Protein AF-A0A451BGE0-F1 (afdb_monomer_lite)

Foldseek 3Di:
DDDPVVVVVCVVVVHDDDDDDPPDCVVCVVVVVCCVVQVCVQPNDDDFDPVLVVLVVCLCVVARVLLQAQQDWDWDWDWDQDPVRDTDTDTDPVRIDGNNVVLVPDPPSQVPDDPPDDVVVVCCSNVVDHSVVSVVVSVVSSVVSVCVRVVVVVVVD

InterPro domains:
  IPR012337 Ribonuclease H-like superfamily [SSF53098] (1-61)

pLDDT: mean 91.49, std 8.18, range [49.34, 97.94]

Sequence (157 aa):
YINKRVAGLLNKLLIELTKSRARHSNDNALVESKNGSIVRKHLGYTHIPQKWAPLVNEFLSNHLNPYVNYHRPCFFPELKTDSKGKQKKTYSYKGMMTPYEKLKSLPNSESFLKPGLSFQEIDAIAYGITDSQAARQMNKAKSKLFQTIYEQVNRAA

Structure (mmCIF, N/CA/C/O backbone):
data_AF-A0A451BGE0-F1
#
_entry.id   AF-A0A451BGE0-F1
#
loop_
_atom_site.group_PDB
_atom_site.id
_atom_site.type_symbol
_atom_site.label_atom_id
_atom_site.label_alt_id
_atom_site.label_comp_id
_atom_site.label_asym_id
_atom_site.label_entity_id
_atom_site.label_seq_id
_atom_site.pdbx_PDB_ins_code
_atom_site.Cartn_x
_atom_site.Cartn_y
_atom_site.Cartn_z
_atom_site.occupancy
_atom_site.B_iso_or_equiv
_atom_site.auth_seq_id
_atom_site.auth_comp_id
_atom_site.auth_asym_id
_atom_site.auth_atom_id
_atom_site.pdbx_PDB_model_num
ATOM 1 N N . TYR A 1 1 ? -10.077 13.387 -21.310 1.00 61.44 1 TYR A N 1
ATOM 2 C CA . TYR A 1 1 ? -10.314 12.525 -22.483 1.00 61.44 1 TYR A CA 1
ATOM 3 C C . TYR A 1 1 ? -10.654 11.130 -21.971 1.00 61.44 1 TYR A C 1
ATOM 5 O O . TYR A 1 1 ? -9.986 10.701 -21.041 1.00 61.44 1 TYR A O 1
ATOM 13 N N . ILE A 1 2 ? -11.703 10.471 -22.478 1.00 77.88 2 ILE A N 1
ATOM 14 C CA . ILE A 1 2 ? -12.014 9.072 -22.121 1.00 77.88 2 ILE A CA 1
ATOM 15 C C . ILE A 1 2 ? -11.461 8.187 -23.238 1.00 77.88 2 ILE A C 1
ATOM 17 O O . ILE A 1 2 ? -11.757 8.409 -24.410 1.00 77.88 2 ILE A O 1
ATOM 21 N N . ASN A 1 3 ? -10.634 7.206 -22.885 1.00 89.62 3 ASN A N 1
ATOM 22 C CA . ASN A 1 3 ? -10.056 6.281 -23.852 1.00 89.62 3 ASN A CA 1
ATOM 23 C C . ASN A 1 3 ? -11.153 5.359 -24.417 1.00 89.62 3 ASN A C 1
ATOM 25 O O . ASN A 1 3 ? -11.761 4.594 -23.669 1.00 89.62 3 ASN A O 1
ATOM 29 N N . LYS A 1 4 ? -11.382 5.405 -25.739 1.00 92.44 4 LYS A N 1
ATOM 30 C CA . LYS A 1 4 ? -12.429 4.615 -26.415 1.00 92.44 4 LYS A CA 1
ATOM 31 C C . LYS A 1 4 ? -12.277 3.103 -26.203 1.00 92.44 4 LYS A C 1
ATOM 33 O O . LYS A 1 4 ? -13.280 2.413 -26.058 1.00 92.44 4 LYS A O 1
ATOM 38 N N . ARG A 1 5 ? -11.041 2.590 -26.143 1.00 93.25 5 ARG A N 1
ATOM 39 C CA . ARG A 1 5 ? -10.777 1.162 -25.889 1.00 93.25 5 ARG A CA 1
ATOM 40 C C . ARG A 1 5 ? -11.178 0.768 -24.469 1.00 93.25 5 ARG A C 1
ATOM 42 O O . ARG A 1 5 ? -11.801 -0.269 -24.281 1.00 93.25 5 ARG A O 1
ATOM 49 N N . VAL A 1 6 ? -10.864 1.619 -23.490 1.00 91.50 6 VAL A N 1
ATOM 50 C CA . VAL A 1 6 ? -11.250 1.398 -22.087 1.00 91.50 6 VAL A CA 1
ATOM 51 C C . VAL A 1 6 ? -12.769 1.445 -21.939 1.00 91.50 6 VAL A C 1
ATOM 53 O O . VAL A 1 6 ? -13.336 0.553 -21.325 1.00 91.50 6 VAL A O 1
ATOM 56 N N . ALA A 1 7 ? -13.440 2.420 -22.559 1.00 92.69 7 ALA A N 1
ATOM 57 C CA . ALA A 1 7 ? -14.900 2.502 -22.533 1.00 92.69 7 ALA A CA 1
ATOM 58 C C . ALA A 1 7 ? -15.565 1.240 -23.116 1.00 92.69 7 ALA A C 1
ATOM 60 O O . ALA A 1 7 ? -16.482 0.697 -22.508 1.00 92.69 7 ALA A O 1
ATOM 61 N N . GLY A 1 8 ? -15.065 0.726 -24.248 1.00 94.88 8 GLY A N 1
ATOM 62 C CA . GLY A 1 8 ? -15.563 -0.523 -24.834 1.00 94.88 8 GLY A CA 1
ATOM 63 C C . GLY A 1 8 ? -15.389 -1.737 -23.913 1.00 94.88 8 GLY A C 1
ATOM 64 O O . GLY A 1 8 ? -16.305 -2.548 -23.790 1.00 94.88 8 GLY A O 1
ATOM 65 N N . LEU A 1 9 ? -14.246 -1.841 -23.225 1.00 95.50 9 LEU A N 1
ATOM 66 C CA . LEU A 1 9 ? -14.001 -2.900 -22.242 1.00 95.50 9 LEU A CA 1
ATOM 67 C C . LEU A 1 9 ? -14.968 -2.810 -21.055 1.00 95.50 9 LEU A C 1
ATOM 69 O O . LEU A 1 9 ? -15.562 -3.818 -20.685 1.00 95.50 9 LEU A O 1
ATOM 73 N N . LEU A 1 10 ? -15.136 -1.620 -20.473 1.00 95.06 10 LEU A N 1
ATOM 74 C CA . LEU A 1 10 ? -16.013 -1.424 -19.316 1.00 95.06 10 LEU A CA 1
ATOM 75 C C . LEU A 1 10 ? -17.475 -1.719 -19.667 1.00 95.06 10 LEU A C 1
ATOM 77 O O . LEU A 1 10 ? -18.132 -2.440 -18.923 1.00 95.06 10 LEU A O 1
ATOM 81 N N . ASN A 1 11 ? -17.940 -1.295 -20.846 1.00 94.88 11 ASN A N 1
ATOM 82 C CA . ASN A 1 11 ? -19.279 -1.627 -21.339 1.00 94.88 11 ASN A CA 1
ATOM 83 C C . ASN A 1 11 ? -19.476 -3.140 -21.507 1.00 94.88 11 ASN A C 1
ATOM 85 O O . ASN A 1 11 ? -20.508 -3.670 -21.108 1.00 94.88 11 ASN A O 1
ATOM 89 N N . LYS A 1 12 ? -18.480 -3.855 -22.054 1.00 96.62 12 LYS A N 1
ATOM 90 C CA . LYS A 1 12 ? -18.530 -5.321 -22.179 1.00 96.62 12 LYS A CA 1
ATOM 91 C C . LYS A 1 12 ? -18.634 -6.011 -20.815 1.00 96.62 12 LYS A C 1
ATOM 93 O O . LYS A 1 12 ? -19.289 -7.040 -20.706 1.00 96.62 12 LYS A O 1
ATOM 98 N N . LEU A 1 13 ? -17.978 -5.458 -19.797 1.00 96.75 13 LEU A N 1
ATOM 99 C CA . LEU A 1 13 ? -18.001 -5.970 -18.426 1.00 96.75 13 LEU A CA 1
ATOM 100 C C . LEU A 1 1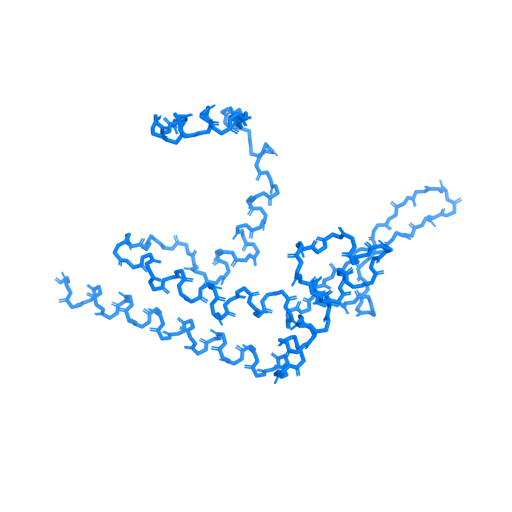3 ? -19.209 -5.473 -17.612 1.00 96.75 13 LEU A C 1
ATOM 102 O O . LEU A 1 13 ? -19.291 -5.791 -16.430 1.00 96.75 13 LEU A O 1
ATOM 106 N N . LEU A 1 14 ? -20.127 -4.708 -18.223 1.00 95.31 14 LEU A N 1
ATOM 107 C CA . LEU A 1 14 ? -21.269 -4.068 -17.558 1.00 95.31 14 LEU A CA 1
ATOM 108 C C . LEU A 1 14 ? -20.850 -3.167 -16.379 1.00 95.31 14 LEU A C 1
ATOM 110 O O . LEU A 1 14 ? -21.543 -3.074 -15.369 1.00 95.31 14 LEU A O 1
ATOM 114 N N . ILE A 1 15 ? -19.699 -2.501 -16.508 1.00 94.50 15 ILE A N 1
ATOM 115 C CA . ILE A 1 15 ? -19.166 -1.569 -15.513 1.00 94.50 15 ILE A CA 1
ATOM 116 C C . ILE A 1 15 ? -19.521 -0.141 -15.926 1.00 94.50 15 ILE A C 1
ATOM 118 O O . ILE A 1 15 ? -19.110 0.330 -16.988 1.00 94.50 15 ILE A O 1
ATOM 122 N N . GLU A 1 16 ? -20.231 0.572 -15.054 1.00 92.50 16 GLU A N 1
ATOM 123 C CA . GLU A 1 16 ? -20.550 1.983 -15.254 1.00 92.50 16 GLU A CA 1
ATOM 124 C C . GLU A 1 16 ? -19.297 2.862 -15.096 1.00 92.50 16 GLU A C 1
ATOM 126 O O . GLU A 1 16 ? -18.644 2.877 -14.049 1.00 92.50 16 GLU A O 1
ATOM 131 N N . LEU A 1 17 ? -18.959 3.624 -16.142 1.00 89.00 17 LEU A N 1
ATOM 132 C CA . LEU A 1 17 ? -17.883 4.613 -16.111 1.00 89.00 17 LEU A CA 1
ATOM 133 C C . LEU A 1 17 ? -18.457 6.016 -15.897 1.00 89.00 17 LEU A C 1
ATOM 135 O O . LEU A 1 17 ? -19.043 6.599 -16.809 1.00 89.00 17 LEU A O 1
ATOM 139 N N . THR A 1 18 ? -18.191 6.606 -14.735 1.00 88.50 18 THR A N 1
ATOM 140 C CA . THR A 1 18 ? -18.515 8.008 -14.445 1.00 88.50 18 THR A CA 1
ATOM 141 C C . THR A 1 18 ? -17.284 8.906 -14.597 1.00 88.50 18 THR A C 1
ATOM 143 O O . THR A 1 18 ? -16.136 8.465 -14.503 1.00 88.50 18 THR A O 1
ATOM 146 N N . LYS A 1 19 ? -17.506 10.194 -14.884 1.00 86.38 19 LYS A N 1
ATOM 147 C CA . LYS A 1 19 ? -16.441 11.193 -15.052 1.00 86.38 19 LYS A CA 1
ATOM 148 C C . LYS A 1 19 ? -16.637 12.330 -14.054 1.00 86.38 19 LYS A C 1
ATOM 150 O O . LYS A 1 19 ? -17.716 12.911 -13.991 1.00 86.38 19 LYS A O 1
ATOM 155 N N . SER A 1 20 ? -15.569 12.699 -13.347 1.00 89.94 20 SER A N 1
ATOM 156 C CA . SER A 1 20 ? -15.555 13.875 -12.473 1.00 89.94 20 SER A CA 1
ATOM 157 C C . SER A 1 20 ? -15.856 15.165 -13.244 1.00 89.94 20 SER A C 1
ATOM 159 O O . SER A 1 20 ? -15.481 15.320 -14.417 1.00 89.94 20 SER A O 1
ATOM 161 N N . ARG A 1 21 ? -16.475 16.135 -12.574 1.00 91.38 21 ARG A N 1
ATOM 162 C CA . ARG A 1 21 ? -16.801 17.434 -13.165 1.00 91.38 21 ARG A CA 1
ATOM 163 C C . ARG A 1 21 ? -15.526 18.224 -13.455 1.00 91.38 21 ARG A C 1
ATOM 165 O O . ARG A 1 21 ? -14.513 18.120 -12.760 1.00 91.38 21 ARG A O 1
ATOM 172 N N . ALA A 1 22 ? -15.563 19.033 -14.511 1.00 90.25 22 ALA A N 1
ATOM 173 C CA . ALA A 1 22 ? -14.418 19.855 -14.883 1.00 90.25 22 ALA A CA 1
ATOM 174 C C . ALA A 1 22 ? -14.119 20.886 -13.783 1.00 90.25 22 ALA A C 1
ATOM 176 O O . ALA A 1 22 ? -15.020 21.600 -13.359 1.00 90.25 22 ALA A O 1
ATOM 177 N N . ARG A 1 23 ? -12.849 20.994 -13.366 1.00 87.75 23 ARG A N 1
ATOM 178 C CA . ARG A 1 23 ? -12.371 21.946 -12.339 1.00 87.75 23 ARG A CA 1
ATOM 179 C C . ARG A 1 23 ? -12.950 21.733 -10.926 1.00 87.75 23 ARG A C 1
ATOM 181 O O . ARG A 1 23 ? -12.910 22.650 -10.115 1.00 87.75 23 ARG A O 1
ATOM 188 N N . HIS A 1 24 ? -13.411 20.523 -10.601 1.00 90.44 24 HIS A N 1
ATOM 189 C CA . HIS A 1 24 ? -13.846 20.157 -9.248 1.00 90.44 24 HIS A CA 1
ATOM 190 C C . HIS A 1 24 ? -12.927 19.091 -8.642 1.00 90.44 24 HIS A C 1
ATOM 192 O O . HIS A 1 24 ? -13.082 17.898 -8.887 1.00 90.44 24 HIS A O 1
ATOM 198 N N . SER A 1 25 ? -11.958 19.520 -7.829 1.00 84.94 25 SER A N 1
ATOM 199 C CA . SER A 1 25 ? -10.981 18.631 -7.176 1.00 84.94 25 SER A CA 1
ATOM 200 C C . SER A 1 25 ? -11.613 17.658 -6.176 1.00 84.94 25 SER A C 1
ATOM 202 O O . SER A 1 25 ? -11.112 16.548 -6.001 1.00 84.94 25 SER A O 1
ATOM 204 N N . ASN A 1 26 ? -12.730 18.049 -5.556 1.00 91.12 26 ASN A N 1
ATOM 205 C CA . ASN A 1 26 ? -13.410 17.250 -4.535 1.00 91.12 26 ASN A CA 1
ATOM 206 C C . ASN A 1 26 ? -13.908 15.896 -5.057 1.00 91.12 26 ASN A C 1
ATOM 208 O O . ASN A 1 26 ? -13.929 14.933 -4.295 1.00 91.12 26 ASN A O 1
ATOM 212 N N . ASP A 1 27 ? -14.227 15.797 -6.350 1.00 91.31 27 ASP A N 1
ATOM 213 C CA . ASP A 1 27 ? -14.708 14.560 -6.975 1.00 91.31 27 ASP A CA 1
ATOM 214 C C . ASP A 1 27 ? -13.645 13.439 -6.929 1.00 91.31 27 ASP A C 1
ATOM 216 O O . ASP A 1 27 ? -13.991 12.263 -6.922 1.00 91.31 27 ASP A O 1
ATOM 220 N N . ASN A 1 28 ? -12.354 13.794 -6.837 1.00 90.06 28 ASN A N 1
ATOM 221 C CA . ASN A 1 28 ? -11.226 12.854 -6.788 1.00 90.06 28 ASN A CA 1
ATOM 222 C C . ASN A 1 28 ? -10.397 12.971 -5.492 1.00 90.06 28 ASN A C 1
ATOM 224 O O . ASN A 1 28 ? -9.280 12.453 -5.425 1.00 90.06 28 ASN A O 1
ATOM 228 N N . ALA A 1 29 ? -10.912 13.640 -4.452 1.00 90.88 29 ALA A N 1
ATOM 229 C CA . ALA A 1 29 ? -10.130 14.006 -3.265 1.00 90.88 29 ALA A CA 1
ATOM 230 C C . ALA A 1 29 ? -9.466 12.805 -2.567 1.00 90.88 29 ALA A C 1
ATOM 232 O O . ALA A 1 29 ? -8.309 12.889 -2.145 1.00 90.88 29 ALA A O 1
ATOM 233 N N . LEU A 1 30 ? -10.168 11.671 -2.469 1.00 89.50 30 LEU A N 1
ATOM 234 C CA . LEU A 1 30 ? -9.635 10.458 -1.838 1.00 89.50 30 LEU A CA 1
ATOM 235 C C . LEU A 1 30 ? -8.496 9.840 -2.654 1.00 89.50 30 LEU A C 1
ATOM 237 O O . LEU A 1 30 ? -7.465 9.466 -2.090 1.00 89.50 30 LEU A O 1
ATOM 241 N N . VAL A 1 31 ? -8.661 9.779 -3.977 1.00 89.88 31 VAL A N 1
ATOM 242 C CA . VAL A 1 31 ? -7.645 9.253 -4.897 1.00 89.88 31 VAL A CA 1
ATOM 243 C C . VAL A 1 31 ? -6.397 10.128 -4.854 1.00 89.88 31 VAL A C 1
ATOM 245 O O . VAL A 1 31 ? -5.299 9.608 -4.676 1.00 89.88 31 VAL A O 1
ATOM 248 N N . GLU A 1 32 ? -6.544 11.452 -4.910 1.00 90.88 32 GLU A N 1
ATOM 249 C CA . GLU A 1 32 ? -5.399 12.365 -4.831 1.00 90.88 32 GLU A CA 1
ATOM 250 C C . GLU A 1 32 ? -4.690 12.306 -3.475 1.00 90.88 32 GLU A C 1
ATOM 252 O O . GLU A 1 32 ? -3.459 12.288 -3.419 1.00 90.88 32 GLU A O 1
ATOM 257 N N . SER A 1 33 ? -5.442 12.170 -2.381 1.00 91.06 33 SER A N 1
ATOM 258 C CA . SER A 1 33 ? -4.862 11.973 -1.047 1.00 91.06 33 SER A CA 1
ATOM 259 C C . SER A 1 33 ? -4.050 10.672 -0.967 1.00 91.06 33 SER A C 1
ATOM 261 O O . SER A 1 33 ? -2.951 10.641 -0.400 1.00 91.06 33 SER A O 1
ATOM 263 N N . LYS A 1 34 ? -4.541 9.584 -1.576 1.00 87.94 34 LYS A N 1
ATOM 264 C CA . LYS A 1 34 ? -3.812 8.309 -1.655 1.00 87.94 34 LYS A CA 1
ATOM 265 C C . LYS A 1 34 ? -2.579 8.416 -2.558 1.00 87.94 34 LYS A C 1
ATOM 267 O O . LYS A 1 34 ? -1.503 7.946 -2.179 1.00 87.94 34 LYS A O 1
ATOM 272 N N . ASN A 1 35 ? -2.708 9.083 -3.704 1.00 90.94 35 ASN A N 1
ATOM 273 C CA . ASN A 1 35 ? -1.606 9.342 -4.628 1.00 90.94 35 ASN A CA 1
ATOM 274 C C . ASN A 1 35 ? -0.495 10.138 -3.942 1.00 90.94 35 ASN A C 1
ATOM 276 O O . ASN A 1 35 ? 0.672 9.778 -4.057 1.00 90.94 35 ASN A O 1
ATOM 280 N N . GLY A 1 36 ? -0.835 11.181 -3.184 1.00 92.00 36 GLY A N 1
ATOM 281 C CA . GLY A 1 36 ? 0.139 11.957 -2.418 1.00 92.00 36 GLY A CA 1
ATOM 282 C C . GLY A 1 36 ? 0.819 11.133 -1.323 1.00 92.00 36 GLY A C 1
ATOM 283 O O . GLY A 1 36 ? 2.046 11.104 -1.236 1.00 92.00 36 GLY A O 1
ATOM 284 N N . SER A 1 37 ? 0.031 10.427 -0.510 1.00 90.56 37 SER A N 1
ATOM 285 C CA . SER A 1 37 ? 0.541 9.709 0.668 1.00 90.56 37 SER A CA 1
ATOM 286 C C . SER A 1 37 ? 1.400 8.484 0.343 1.00 90.56 37 SER A C 1
ATOM 288 O O . SER A 1 37 ? 2.308 8.178 1.119 1.00 90.56 37 SER A O 1
ATOM 290 N N . ILE A 1 38 ? 1.140 7.801 -0.778 1.00 92.69 38 ILE A N 1
ATOM 291 C CA . ILE A 1 38 ? 1.852 6.578 -1.177 1.00 92.69 38 ILE A CA 1
ATOM 292 C C . ILE A 1 38 ? 2.608 6.774 -2.493 1.00 92.69 38 ILE A C 1
ATOM 294 O O . ILE A 1 38 ? 3.833 6.702 -2.514 1.00 92.69 38 ILE A O 1
ATOM 298 N N . VAL A 1 39 ? 1.908 7.045 -3.596 1.00 92.19 39 VAL A N 1
ATOM 299 C CA . VAL A 1 39 ? 2.511 6.999 -4.940 1.00 92.19 39 VAL A CA 1
ATOM 300 C C . VAL A 1 39 ? 3.621 8.038 -5.089 1.00 92.19 39 VAL A C 1
ATOM 302 O O . VAL A 1 39 ? 4.773 7.676 -5.306 1.00 92.19 39 VAL A O 1
ATOM 305 N N . ARG A 1 40 ? 3.314 9.323 -4.890 1.00 93.19 40 ARG A N 1
ATOM 306 C CA . ARG A 1 40 ? 4.281 10.424 -5.041 1.00 93.19 40 ARG A CA 1
ATOM 307 C C . ARG A 1 40 ? 5.369 10.375 -3.970 1.00 93.19 40 ARG A C 1
ATOM 309 O O . ARG A 1 4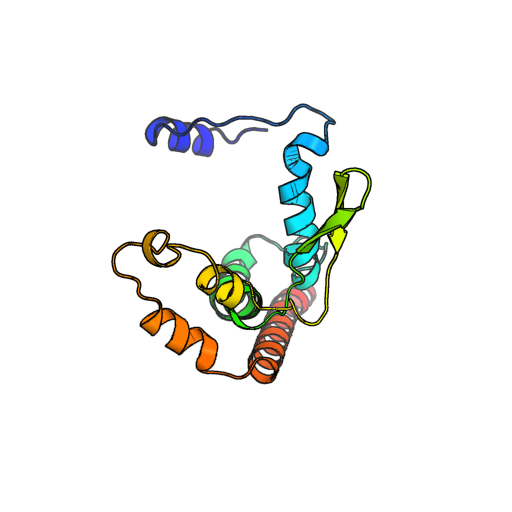0 ? 6.521 10.689 -4.249 1.00 93.19 40 ARG A O 1
ATOM 316 N N . LYS A 1 41 ? 5.037 9.905 -2.762 1.00 93.81 41 LYS A N 1
ATOM 317 C CA . LYS A 1 41 ? 6.010 9.692 -1.680 1.00 93.81 41 LYS A CA 1
ATOM 318 C C . LYS A 1 41 ? 7.116 8.705 -2.069 1.00 93.81 41 LYS A C 1
ATOM 320 O O . LYS A 1 41 ? 8.273 8.889 -1.688 1.00 93.81 41 LYS A O 1
ATOM 325 N N . HIS A 1 42 ? 6.774 7.653 -2.810 1.00 94.56 42 HIS A N 1
ATOM 326 C CA . HIS A 1 42 ? 7.731 6.612 -3.173 1.00 94.56 42 HIS A CA 1
ATOM 327 C C . HIS A 1 42 ? 8.322 6.792 -4.572 1.00 94.56 42 HIS A C 1
ATOM 329 O O . HIS A 1 42 ? 9.521 6.561 -4.723 1.00 94.56 42 HIS A O 1
ATOM 335 N N . LEU A 1 43 ? 7.529 7.238 -5.548 1.00 93.75 43 LEU A N 1
ATOM 336 C CA . LEU A 1 43 ? 7.934 7.349 -6.951 1.00 93.75 43 LEU A CA 1
ATOM 337 C C . LEU A 1 43 ? 8.346 8.766 -7.384 1.00 93.75 43 LEU A C 1
ATOM 339 O O . LEU A 1 43 ? 8.921 8.932 -8.454 1.00 93.75 43 LEU A O 1
ATOM 343 N N . GLY A 1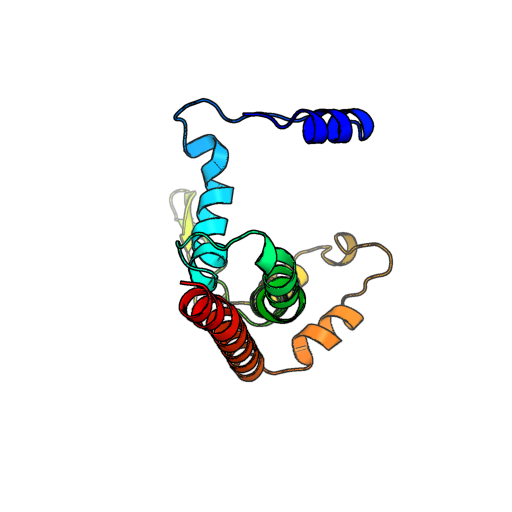 44 ? 8.096 9.780 -6.553 1.00 92.06 44 GLY A N 1
ATOM 344 C CA . GLY A 1 44 ? 8.392 11.174 -6.869 1.00 92.06 44 GLY A CA 1
ATOM 345 C C . GLY A 1 44 ? 7.346 11.829 -7.777 1.00 92.06 44 GLY A C 1
ATOM 346 O O . GLY A 1 44 ? 6.212 11.362 -7.897 1.00 92.06 44 GLY A O 1
ATOM 347 N N . TYR A 1 45 ? 7.738 12.954 -8.376 1.00 90.88 45 TYR A N 1
ATOM 348 C CA . TYR A 1 45 ? 6.882 13.794 -9.227 1.00 90.88 45 TYR A CA 1
ATOM 349 C C . TYR A 1 45 ? 7.307 13.788 -10.701 1.00 90.88 45 TYR A C 1
ATOM 351 O O . TYR A 1 45 ? 6.585 14.303 -11.552 1.00 90.88 45 TYR A O 1
ATOM 359 N N . THR A 1 46 ? 8.477 13.224 -11.002 1.00 90.25 46 THR A N 1
ATOM 360 C CA . THR A 1 46 ? 9.059 13.222 -12.343 1.00 90.25 46 THR A CA 1
ATOM 361 C C . THR A 1 46 ? 8.343 12.224 -13.245 1.00 90.25 46 THR A C 1
ATOM 363 O O . THR A 1 46 ? 7.927 11.150 -12.810 1.00 90.25 46 THR A O 1
ATOM 366 N N . HIS A 1 47 ? 8.226 12.565 -14.527 1.00 90.62 47 HIS A N 1
ATOM 367 C CA . HIS A 1 47 ? 7.719 11.643 -15.532 1.00 90.62 47 HIS A CA 1
ATOM 368 C C . HIS A 1 47 ? 8.645 10.423 -15.675 1.00 90.62 47 HIS A C 1
ATOM 370 O O . HIS A 1 47 ? 9.839 10.569 -15.934 1.00 90.62 47 HIS A O 1
ATOM 376 N N . ILE A 1 48 ? 8.075 9.220 -15.551 1.00 91.19 48 ILE A N 1
ATOM 377 C CA . ILE A 1 48 ? 8.770 7.950 -15.784 1.00 91.19 48 ILE A CA 1
ATOM 378 C C . ILE A 1 48 ? 8.322 7.409 -17.151 1.00 91.19 48 ILE A C 1
ATOM 380 O O . ILE A 1 48 ? 7.145 7.080 -17.306 1.00 91.19 48 ILE A O 1
ATOM 384 N N . PRO A 1 49 ? 9.226 7.292 -18.144 1.00 93.31 49 PRO A N 1
ATOM 385 C CA . PRO A 1 49 ? 8.883 6.752 -19.458 1.00 93.31 49 PRO A CA 1
ATOM 386 C C . PRO A 1 49 ? 8.248 5.357 -19.393 1.00 93.31 49 PRO A C 1
ATOM 388 O O . PRO A 1 49 ? 8.708 4.491 -18.650 1.00 93.31 49 PRO A O 1
ATOM 391 N N . GLN A 1 50 ? 7.248 5.106 -20.245 1.00 93.81 50 GLN A N 1
ATOM 392 C CA . GLN A 1 50 ? 6.463 3.862 -20.253 1.00 93.81 50 GLN A CA 1
ATOM 393 C C . GLN A 1 50 ? 7.309 2.583 -20.368 1.00 93.81 50 GLN A C 1
ATOM 395 O O . GLN A 1 50 ? 6.927 1.561 -19.803 1.00 93.81 50 GLN A O 1
ATOM 400 N N . LYS A 1 51 ? 8.471 2.628 -21.039 1.00 95.19 51 LYS A N 1
ATOM 401 C CA . LYS A 1 51 ? 9.393 1.479 -21.143 1.00 95.19 51 LYS A CA 1
ATOM 402 C C . LYS A 1 51 ? 9.799 0.897 -19.782 1.00 95.19 51 LYS A C 1
ATOM 404 O O . LYS A 1 51 ? 10.144 -0.274 -19.694 1.00 95.19 51 LYS A O 1
ATOM 409 N N . TRP A 1 52 ? 9.718 1.701 -18.723 1.00 95.75 52 TRP A N 1
ATOM 410 C CA . TRP A 1 52 ? 10.048 1.314 -17.355 1.00 95.75 52 TRP A CA 1
ATOM 411 C C . TRP A 1 52 ? 8.867 0.784 -16.544 1.00 95.75 52 TRP A C 1
ATOM 413 O O . TRP A 1 52 ? 9.072 0.301 -15.432 1.00 95.75 52 TRP A O 1
ATOM 423 N N . ALA A 1 53 ? 7.641 0.847 -17.074 1.00 95.06 53 ALA A N 1
ATOM 424 C CA . ALA A 1 53 ? 6.445 0.385 -16.375 1.00 95.06 53 ALA A CA 1
ATOM 425 C C . ALA A 1 53 ? 6.559 -1.062 -15.850 1.00 95.06 53 ALA A C 1
ATOM 427 O O . ALA A 1 53 ? 6.147 -1.281 -14.712 1.00 95.06 53 ALA A O 1
ATOM 428 N N . PRO A 1 54 ? 7.160 -2.033 -16.576 1.00 97.06 54 PRO A N 1
ATOM 429 C CA . PRO A 1 54 ? 7.360 -3.380 -16.039 1.00 97.06 54 PRO A CA 1
ATOM 430 C C . PRO A 1 54 ? 8.200 -3.404 -14.753 1.00 97.06 54 PRO A C 1
ATOM 432 O O . PRO A 1 54 ? 7.779 -4.008 -13.770 1.00 97.06 54 PRO A O 1
ATOM 435 N N . LEU A 1 55 ? 9.327 -2.681 -14.715 1.00 96.94 55 LEU A N 1
ATOM 436 C CA . LEU A 1 55 ? 10.196 -2.618 -13.530 1.00 96.94 55 LEU A CA 1
ATOM 437 C C . LEU A 1 55 ? 9.521 -1.902 -12.357 1.00 96.94 55 LEU A C 1
ATOM 439 O O . LEU A 1 55 ? 9.668 -2.305 -11.204 1.00 96.94 55 LEU A O 1
ATOM 443 N N . VAL A 1 56 ? 8.760 -0.841 -12.640 1.00 96.75 56 VAL A N 1
ATOM 444 C CA . VAL A 1 56 ? 7.971 -0.154 -11.610 1.00 96.75 56 VAL A CA 1
ATOM 445 C C . VAL A 1 56 ? 6.918 -1.104 -11.039 1.00 96.75 56 VAL A C 1
ATOM 447 O O . VAL A 1 56 ? 6.793 -1.197 -9.822 1.00 96.75 56 VAL A O 1
ATOM 450 N N . ASN A 1 57 ? 6.197 -1.850 -11.879 1.00 96.81 57 ASN A N 1
ATOM 451 C CA . ASN A 1 57 ? 5.179 -2.805 -11.434 1.00 96.81 57 ASN A CA 1
ATOM 452 C C . ASN A 1 57 ? 5.766 -3.933 -10.577 1.00 96.81 57 ASN A C 1
ATOM 454 O O . ASN A 1 57 ? 5.156 -4.317 -9.577 1.00 96.81 57 ASN A O 1
ATOM 458 N N . GLU A 1 58 ? 6.948 -4.433 -10.936 1.00 97.81 58 GLU A N 1
ATOM 459 C CA . GLU A 1 58 ? 7.681 -5.419 -10.142 1.00 97.81 58 GLU A CA 1
ATOM 460 C C . GLU A 1 58 ? 8.046 -4.852 -8.763 1.00 97.81 58 GLU A C 1
ATOM 462 O O . GLU A 1 58 ? 7.731 -5.457 -7.738 1.00 97.81 58 GLU A O 1
ATOM 467 N N . PHE A 1 59 ? 8.612 -3.641 -8.716 1.00 97.75 59 PHE A N 1
ATOM 468 C CA . PHE A 1 59 ? 8.912 -2.955 -7.458 1.00 97.75 59 PHE A CA 1
ATOM 469 C C . PHE A 1 59 ? 7.661 -2.750 -6.592 1.00 97.75 59 PHE A C 1
ATOM 471 O O . PHE A 1 59 ? 7.691 -2.991 -5.381 1.00 97.75 59 PHE A O 1
ATOM 478 N N . LEU A 1 60 ? 6.552 -2.320 -7.199 1.00 96.81 60 LEU A N 1
ATOM 479 C CA . LEU A 1 60 ? 5.295 -2.109 -6.489 1.00 96.81 60 LEU A CA 1
ATOM 480 C C . LEU A 1 60 ? 4.770 -3.416 -5.890 1.00 96.81 60 LEU A C 1
ATOM 482 O O . LEU A 1 60 ? 4.423 -3.445 -4.711 1.00 96.81 60 LEU A O 1
ATOM 486 N N . SER A 1 61 ? 4.743 -4.490 -6.676 1.00 96.62 61 SER A N 1
ATOM 487 C CA . SER A 1 61 ? 4.151 -5.771 -6.276 1.00 96.62 61 SER A CA 1
ATOM 488 C C . SER A 1 61 ? 5.003 -6.509 -5.247 1.00 96.62 61 SER A C 1
ATOM 490 O O . SER A 1 61 ? 4.467 -6.995 -4.255 1.00 96.62 61 SER A O 1
ATOM 492 N N . ASN A 1 62 ? 6.322 -6.536 -5.444 1.00 96.50 62 ASN A N 1
ATOM 493 C CA . ASN A 1 62 ? 7.229 -7.364 -4.648 1.00 96.50 62 ASN A CA 1
ATOM 494 C C . ASN A 1 62 ? 7.782 -6.642 -3.415 1.00 96.50 62 ASN A C 1
ATOM 496 O O . ASN A 1 62 ? 8.234 -7.294 -2.477 1.00 96.50 62 ASN A O 1
ATOM 500 N N . HIS A 1 63 ? 7.774 -5.304 -3.401 1.00 96.81 63 HIS A N 1
ATOM 501 C CA . HIS A 1 63 ? 8.416 -4.537 -2.333 1.00 96.81 63 HIS A CA 1
ATOM 502 C C . HIS A 1 63 ? 7.505 -3.482 -1.715 1.00 96.81 63 HIS A C 1
ATOM 504 O O . HIS A 1 63 ? 7.315 -3.485 -0.498 1.00 96.81 63 HIS A O 1
ATOM 510 N N . LEU A 1 64 ? 6.931 -2.571 -2.510 1.00 97.12 64 LEU A N 1
ATOM 511 C CA . LEU A 1 64 ? 6.188 -1.449 -1.932 1.00 97.12 64 LEU A CA 1
ATOM 512 C C . LEU A 1 64 ? 4.865 -1.891 -1.301 1.00 97.12 64 LEU A C 1
ATOM 514 O O . LEU A 1 64 ? 4.590 -1.519 -0.163 1.00 97.12 64 LEU A O 1
ATOM 518 N N . ASN A 1 65 ? 4.051 -2.668 -2.014 1.00 96.12 65 ASN A N 1
ATOM 519 C CA . ASN A 1 65 ? 2.734 -3.081 -1.535 1.00 96.12 65 ASN A CA 1
ATOM 520 C C . ASN A 1 65 ? 2.827 -3.959 -0.274 1.00 96.12 65 ASN A C 1
ATOM 522 O O . ASN A 1 65 ? 2.123 -3.639 0.687 1.00 96.12 65 ASN A O 1
ATOM 526 N N . PRO A 1 66 ? 3.707 -4.983 -0.202 1.00 96.06 66 PRO A N 1
ATOM 527 C CA . PRO A 1 66 ? 3.901 -5.742 1.031 1.00 96.06 66 PRO A CA 1
ATOM 528 C C . PRO A 1 66 ? 4.342 -4.851 2.194 1.00 96.06 66 PRO A C 1
ATOM 530 O O . PRO A 1 66 ? 3.750 -4.902 3.269 1.00 96.06 66 PRO A O 1
ATOM 533 N N . TYR A 1 67 ? 5.306 -3.951 1.965 1.00 97.00 67 TYR A N 1
ATOM 534 C CA . TYR A 1 67 ? 5.751 -3.012 2.993 1.00 97.00 67 TYR A CA 1
ATOM 535 C C . TYR A 1 67 ? 4.611 -2.117 3.503 1.00 97.00 67 TYR A C 1
ATOM 537 O O . TYR A 1 67 ? 4.411 -1.989 4.709 1.00 97.00 67 TYR A O 1
ATOM 545 N N . VAL A 1 68 ? 3.837 -1.506 2.601 1.00 96.12 68 VAL A N 1
ATOM 546 C CA . VAL A 1 68 ? 2.742 -0.600 2.979 1.00 96.12 68 VAL A CA 1
ATOM 547 C C . VAL A 1 68 ? 1.619 -1.330 3.714 1.00 96.12 68 VAL A C 1
ATOM 549 O O . VAL A 1 68 ? 1.049 -0.750 4.635 1.00 96.12 68 VAL A O 1
ATOM 552 N N . ASN A 1 69 ? 1.299 -2.564 3.326 1.00 95.69 69 ASN A N 1
ATOM 553 C CA . ASN A 1 69 ? 0.156 -3.292 3.877 1.00 95.69 69 ASN A CA 1
ATOM 554 C C . ASN A 1 69 ? 0.475 -4.032 5.180 1.00 95.69 69 ASN A C 1
ATOM 556 O O . ASN A 1 69 ? -0.384 -4.068 6.061 1.00 95.69 69 ASN A O 1
ATOM 560 N N . TYR A 1 70 ? 1.683 -4.588 5.309 1.00 96.50 70 TYR A N 1
ATOM 561 C CA . TYR A 1 70 ? 2.029 -5.495 6.409 1.00 96.50 70 TYR A CA 1
ATOM 562 C C . TYR A 1 70 ? 3.000 -4.908 7.431 1.00 96.50 70 TYR A C 1
ATOM 564 O O . TYR A 1 70 ? 3.037 -5.405 8.544 1.00 96.50 70 TYR A O 1
ATOM 572 N N . HIS A 1 71 ? 3.744 -3.849 7.087 1.00 96.69 71 HIS A N 1
ATOM 573 C CA . HIS A 1 71 ? 4.851 -3.357 7.926 1.00 96.69 71 HIS A CA 1
ATOM 574 C C . HIS A 1 71 ? 4.823 -1.855 8.201 1.00 96.69 71 HIS A C 1
ATOM 576 O O . HIS A 1 71 ? 5.611 -1.337 8.993 1.00 96.69 71 HIS A O 1
ATOM 582 N N . ARG A 1 72 ? 3.962 -1.100 7.508 1.00 94.31 72 ARG A N 1
ATOM 583 C CA . ARG A 1 72 ? 3.884 0.348 7.684 1.00 94.31 72 ARG A CA 1
ATOM 584 C C . ARG A 1 72 ? 2.850 0.693 8.757 1.00 94.31 72 ARG A C 1
ATOM 586 O O . ARG A 1 72 ? 1.651 0.600 8.478 1.00 94.31 72 ARG A O 1
ATOM 593 N N . PRO A 1 73 ? 3.270 1.206 9.925 1.00 93.31 73 PRO A N 1
ATOM 594 C CA . PRO A 1 73 ? 2.326 1.635 10.941 1.00 93.31 73 PRO A CA 1
ATOM 595 C C . PRO A 1 73 ? 1.490 2.818 10.442 1.00 93.31 73 PRO A C 1
ATOM 597 O O . PRO A 1 73 ? 1.991 3.760 9.811 1.00 93.31 73 PRO A O 1
ATOM 600 N N . CYS A 1 74 ? 0.190 2.752 10.708 1.00 92.62 74 CYS A N 1
ATOM 601 C CA . CYS A 1 74 ? -0.802 3.733 10.305 1.00 92.62 74 CYS A CA 1
ATOM 602 C C . CYS A 1 74 ? -1.628 4.180 11.513 1.00 92.62 74 CYS A C 1
ATOM 604 O O . CYS A 1 74 ? -1.931 3.400 12.414 1.00 92.62 74 CYS A O 1
ATOM 606 N N . PHE A 1 75 ? -2.013 5.455 11.509 1.00 92.44 75 PHE A N 1
ATOM 607 C CA . PHE A 1 75 ? -2.938 5.989 12.498 1.00 92.44 75 PHE A CA 1
ATOM 608 C C . PHE A 1 75 ? -4.372 5.683 12.085 1.00 92.44 75 PHE A C 1
ATOM 610 O O . PHE A 1 75 ? -4.795 6.046 10.984 1.00 92.44 75 PHE A O 1
ATOM 617 N N . PHE A 1 76 ? -5.132 5.089 13.000 1.00 91.75 76 PHE A N 1
ATOM 618 C CA . PHE A 1 76 ? -6.569 4.905 12.852 1.00 91.75 76 PHE A CA 1
ATOM 619 C C . PHE A 1 76 ? -7.310 5.805 13.847 1.00 91.75 76 PHE A C 1
ATOM 621 O O . PHE A 1 76 ? -6.863 5.953 14.985 1.00 91.75 76 PHE A O 1
ATOM 628 N N . PRO A 1 77 ? -8.404 6.462 13.425 1.00 92.12 77 PRO A N 1
ATOM 629 C CA . PRO A 1 77 ? -9.136 7.367 14.296 1.00 92.12 77 PRO A CA 1
ATOM 630 C C . PRO A 1 77 ? -9.953 6.594 15.334 1.00 92.12 77 PRO A C 1
ATOM 632 O O . PRO A 1 77 ? -10.712 5.690 14.991 1.00 92.12 77 PRO A O 1
ATOM 635 N N . GLU A 1 78 ? -9.875 7.034 16.581 1.00 90.31 78 GLU A N 1
ATOM 636 C CA . GLU A 1 78 ? -10.829 6.711 17.641 1.00 90.31 78 GLU A CA 1
ATOM 637 C C . GLU A 1 78 ? -11.850 7.848 17.756 1.00 90.31 78 GLU A C 1
ATOM 639 O O . GLU A 1 78 ? -11.489 9.027 17.684 1.00 90.31 78 GLU A O 1
ATOM 644 N N . LEU A 1 79 ? -13.127 7.512 17.933 1.00 92.12 79 LEU A N 1
ATOM 645 C CA . LEU A 1 79 ? -14.174 8.501 18.177 1.00 92.12 79 LEU A CA 1
ATOM 646 C C . LEU A 1 79 ? -14.305 8.750 19.678 1.00 92.12 79 LEU A C 1
ATOM 648 O O . LEU A 1 79 ? -14.553 7.827 20.448 1.00 92.12 79 LEU A O 1
ATOM 652 N N . LYS A 1 80 ? -14.177 10.013 20.082 1.00 91.19 80 LYS A N 1
ATOM 653 C CA . LYS A 1 80 ? -14.504 10.477 21.430 1.00 91.19 80 LYS A CA 1
ATOM 654 C C . LYS A 1 80 ? -15.694 11.415 21.354 1.00 91.19 80 LYS A C 1
ATOM 656 O O . LYS A 1 80 ? -15.631 12.434 20.664 1.00 91.19 80 LYS A O 1
ATOM 661 N N . THR A 1 81 ? -16.763 11.068 22.053 1.00 93.12 81 THR A N 1
ATOM 662 C CA . THR A 1 81 ? -17.947 11.918 22.195 1.00 93.12 81 THR A CA 1
ATOM 663 C C . THR A 1 81 ? -17.766 12.788 23.430 1.00 93.12 81 THR A C 1
ATOM 665 O O . THR A 1 81 ? -17.447 12.274 24.500 1.00 93.12 81 THR A O 1
ATOM 668 N N . ASP A 1 82 ? -17.904 14.104 23.284 1.00 89.38 82 ASP A N 1
ATOM 669 C CA . ASP A 1 82 ? -17.865 15.009 24.431 1.00 89.38 82 ASP A CA 1
ATOM 670 C C . ASP A 1 82 ? -19.189 15.012 25.214 1.00 89.38 82 ASP A C 1
ATOM 672 O O . ASP A 1 82 ? -20.194 14.446 24.781 1.00 89.38 82 ASP A O 1
ATOM 676 N N . SER A 1 83 ? -19.202 15.671 26.376 1.00 90.75 83 SER A N 1
ATOM 677 C CA . SER A 1 83 ? -20.395 15.792 27.227 1.00 90.75 83 SER A CA 1
ATOM 678 C C . SER A 1 83 ? -21.566 16.525 26.561 1.00 90.75 83 SER A C 1
ATOM 680 O O . SER A 1 83 ? -22.682 16.473 27.068 1.00 90.75 83 SER A O 1
ATOM 682 N N . LYS A 1 84 ? -21.330 17.196 25.426 1.00 92.06 84 LYS A N 1
ATOM 683 C CA . LYS A 1 84 ? -22.337 17.891 24.616 1.00 92.06 84 LYS A CA 1
ATOM 684 C C . LYS A 1 84 ? -22.759 17.075 23.385 1.00 92.06 84 LYS A C 1
ATOM 686 O O . LYS A 1 84 ? -23.478 17.593 22.535 1.00 92.06 84 LYS A O 1
ATOM 691 N N . GLY A 1 85 ? -22.307 15.824 23.258 1.00 89.62 85 GLY A N 1
ATOM 692 C CA . GLY A 1 85 ? -22.635 14.933 22.144 1.00 89.62 85 GLY A CA 1
ATOM 693 C C . GLY A 1 85 ? -21.805 15.146 20.872 1.00 89.62 85 GLY A C 1
ATOM 694 O O . GLY A 1 85 ? -22.018 14.445 19.882 1.00 89.62 85 GLY A O 1
ATOM 695 N N . LYS A 1 86 ? -20.834 16.068 20.851 1.00 93.38 86 LYS A N 1
ATOM 696 C CA . LYS A 1 86 ? -19.976 16.288 19.679 1.00 93.38 86 LYS A CA 1
ATOM 697 C C . LYS A 1 86 ? -18.916 15.196 19.597 1.00 93.38 86 LYS A C 1
ATOM 699 O O . LYS A 1 86 ? -18.101 15.017 20.502 1.00 93.38 86 LYS A O 1
ATOM 704 N N . GLN A 1 87 ? -18.875 14.514 18.458 1.00 94.69 87 GLN A N 1
ATOM 705 C CA . GLN A 1 87 ? -17.849 13.521 18.160 1.00 94.69 87 GLN A CA 1
ATOM 706 C C . GLN A 1 87 ? -16.571 14.189 17.639 1.00 94.69 87 GLN A C 1
ATOM 708 O O . GLN A 1 87 ? -16.596 15.000 16.711 1.00 94.69 87 GLN A O 1
ATOM 713 N N . LYS A 1 88 ? -15.430 13.823 18.222 1.00 92.75 88 LYS A N 1
ATOM 714 C CA . LYS A 1 88 ? -14.091 14.211 17.772 1.00 92.75 88 LYS A CA 1
ATOM 715 C C . LYS A 1 88 ? -13.284 12.961 17.448 1.00 92.75 88 LYS A C 1
ATOM 717 O O . LYS A 1 88 ? -13.288 12.000 18.212 1.00 92.75 88 LYS A O 1
ATOM 722 N N . LYS A 1 89 ? -12.567 12.991 16.325 1.00 93.62 89 LYS A N 1
ATOM 723 C CA . LYS A 1 89 ? -11.604 11.946 15.960 1.00 93.62 89 LYS A CA 1
ATOM 724 C C . LYS A 1 89 ? -10.277 12.226 16.657 1.00 93.62 89 LYS A C 1
ATOM 726 O O . LYS A 1 89 ? -9.734 13.319 16.510 1.00 93.62 89 LYS A O 1
ATOM 731 N N . THR A 1 90 ? -9.753 11.250 17.385 1.00 92.00 90 THR A N 1
ATOM 732 C CA . THR A 1 90 ? -8.417 11.296 17.988 1.00 92.00 90 THR A CA 1
ATOM 733 C C . THR A 1 90 ? -7.545 10.192 17.414 1.00 92.00 90 THR A C 1
ATOM 735 O O . THR A 1 90 ? -8.020 9.080 17.214 1.00 92.00 90 THR A O 1
ATOM 738 N N . TYR A 1 91 ? -6.273 10.489 17.163 1.00 92.50 91 TYR A N 1
ATOM 739 C CA . TYR A 1 91 ? -5.309 9.540 16.604 1.00 92.50 91 TYR A CA 1
ATOM 740 C C . TYR A 1 91 ? -4.259 9.242 17.669 1.00 92.50 91 TYR A C 1
ATOM 742 O O . TYR A 1 91 ? -3.362 10.049 17.907 1.00 92.50 91 TYR A O 1
ATOM 750 N N . SER A 1 92 ? -4.429 8.130 18.379 1.00 91.44 92 SER A N 1
ATOM 751 C CA . SER A 1 92 ? -3.548 7.743 19.478 1.00 91.44 92 SER A CA 1
ATOM 752 C C . SER A 1 92 ? -2.374 6.905 18.954 1.00 91.44 92 SER A C 1
ATOM 754 O O . SER A 1 92 ? -2.527 6.133 18.010 1.00 91.44 92 SER A O 1
ATOM 756 N N . TYR A 1 93 ? -1.198 7.020 19.581 1.00 91.50 93 TYR A N 1
ATOM 757 C CA . TYR A 1 93 ? -0.079 6.109 19.294 1.00 91.50 93 TYR A CA 1
ATOM 758 C C . TYR A 1 93 ? -0.385 4.667 19.717 1.00 91.50 93 TYR A C 1
ATOM 760 O O . TYR A 1 93 ? 0.101 3.732 19.094 1.00 91.50 93 TYR A O 1
ATOM 768 N N . LYS A 1 94 ? -1.218 4.483 20.751 1.00 89.19 94 LYS A N 1
ATOM 769 C CA . LYS A 1 94 ? -1.636 3.157 21.230 1.00 89.19 94 LYS A CA 1
ATOM 770 C C . LYS A 1 94 ? -2.495 2.408 20.206 1.00 89.19 94 LYS A C 1
ATOM 772 O O . LYS A 1 94 ? -2.435 1.190 20.155 1.00 89.19 94 LYS A O 1
ATOM 777 N N . GLY A 1 95 ? -3.275 3.131 19.400 1.00 87.12 95 GLY A N 1
ATOM 778 C CA . GLY A 1 95 ? -4.094 2.579 18.319 1.00 87.12 95 GLY A CA 1
ATOM 779 C C . GLY A 1 95 ? -3.372 2.489 16.972 1.00 87.12 95 GLY A C 1
ATOM 780 O O . GLY A 1 95 ? -4.023 2.303 15.941 1.00 87.12 95 GLY A O 1
ATOM 781 N N . MET A 1 96 ? -2.051 2.683 16.948 1.00 93.12 96 MET A N 1
ATOM 782 C CA . MET A 1 96 ? -1.263 2.562 15.731 1.00 93.12 96 MET A CA 1
ATOM 783 C C . MET A 1 96 ? -1.092 1.084 15.379 1.00 93.12 96 MET A C 1
ATOM 785 O O . MET A 1 96 ? -0.689 0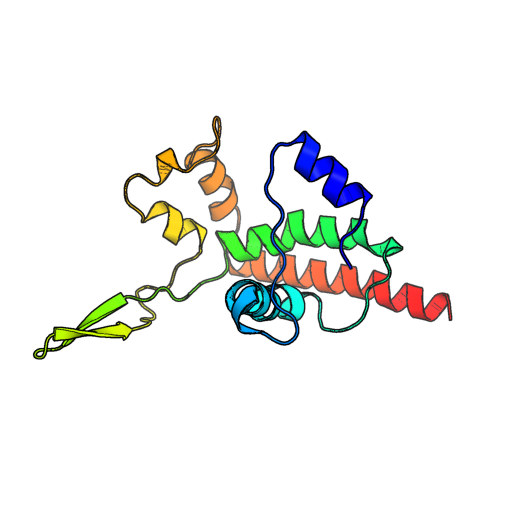.285 16.216 1.00 93.12 96 MET A O 1
ATOM 789 N N . MET A 1 97 ? -1.402 0.737 14.138 1.00 95.12 97 MET A N 1
ATOM 790 C CA . MET A 1 97 ? -1.325 -0.635 13.634 1.00 95.12 97 MET A CA 1
ATOM 791 C C . MET A 1 97 ? -1.062 -0.611 12.130 1.00 95.12 97 MET A C 1
ATOM 793 O O . MET A 1 97 ? -1.210 0.430 11.477 1.00 95.12 97 MET A O 1
ATOM 797 N N . THR A 1 98 ? -0.656 -1.730 11.555 1.00 95.62 98 THR A N 1
ATOM 798 C CA . THR A 1 98 ? -0.538 -1.871 10.102 1.00 95.62 98 THR A CA 1
ATOM 799 C C . THR A 1 98 ? -1.929 -2.011 9.468 1.00 95.62 98 THR A C 1
ATOM 801 O O . THR A 1 98 ? -2.900 -2.359 10.149 1.00 95.62 98 THR A O 1
ATOM 804 N N . PRO A 1 99 ? -2.094 -1.720 8.165 1.00 94.88 99 PRO A N 1
ATOM 805 C CA . PRO A 1 99 ? -3.367 -1.953 7.482 1.00 94.88 99 PRO A CA 1
ATOM 806 C C . PRO A 1 99 ? -3.882 -3.390 7.621 1.00 94.88 99 PRO A C 1
ATOM 808 O O . PRO A 1 99 ? -5.086 -3.590 7.776 1.00 94.88 99 PRO A O 1
ATOM 811 N N . TYR A 1 100 ? -2.980 -4.372 7.603 1.00 95.81 100 TYR A N 1
ATOM 812 C CA . TYR A 1 100 ? -3.322 -5.775 7.803 1.00 95.81 100 TYR A CA 1
ATOM 813 C C . TYR A 1 100 ? -3.827 -6.069 9.219 1.00 95.81 100 TYR A C 1
ATOM 815 O O . TYR A 1 100 ? -4.906 -6.637 9.381 1.00 95.81 100 TYR A O 1
ATOM 823 N N . GLU A 1 101 ? -3.111 -5.612 10.247 1.00 95.31 101 GLU A N 1
ATOM 824 C CA . GLU A 1 101 ? -3.559 -5.738 11.639 1.00 95.31 101 GLU A CA 1
ATOM 825 C C . GLU A 1 101 ? -4.917 -5.064 11.846 1.00 95.31 101 GLU A C 1
ATOM 827 O O . GLU A 1 101 ? -5.798 -5.610 12.516 1.00 95.31 101 GLU A O 1
ATOM 832 N N . LYS A 1 102 ? -5.134 -3.909 11.197 1.00 94.94 102 LYS A N 1
ATOM 833 C CA . LYS A 1 102 ? -6.434 -3.245 11.241 1.00 94.94 102 LYS A CA 1
ATOM 834 C C . LYS A 1 102 ? -7.524 -4.105 10.639 1.00 94.94 102 LYS A C 1
ATOM 836 O O . LYS A 1 102 ? -8.571 -4.224 11.270 1.00 94.94 102 LYS A O 1
ATOM 841 N N . LEU A 1 103 ? -7.301 -4.678 9.458 1.00 94.12 103 LEU A N 1
ATOM 842 C CA . LEU A 1 103 ? -8.261 -5.574 8.818 1.00 94.12 103 LEU A CA 1
ATOM 843 C C . LEU A 1 103 ? -8.624 -6.731 9.754 1.00 94.12 103 LEU A C 1
ATOM 845 O O . LEU A 1 103 ? -9.807 -6.971 9.979 1.00 94.12 103 LEU A O 1
ATOM 849 N N . LYS A 1 104 ? -7.624 -7.374 10.364 1.00 94.19 104 LYS A N 1
ATOM 850 C CA . LYS A 1 104 ? -7.819 -8.496 11.292 1.00 94.19 104 LYS A CA 1
ATOM 851 C C . LYS A 1 104 ? -8.616 -8.097 12.542 1.00 94.19 104 LYS A C 1
ATOM 853 O O . LYS A 1 104 ? -9.411 -8.891 13.028 1.00 94.19 104 LYS A O 1
ATOM 858 N N . SER A 1 105 ? -8.470 -6.853 13.015 1.00 93.19 105 SER A N 1
ATOM 859 C CA . SER A 1 105 ? -9.211 -6.316 14.174 1.00 93.19 105 SER A CA 1
ATOM 860 C C . SER A 1 105 ? -10.710 -6.067 13.939 1.00 93.19 105 SER A C 1
ATOM 862 O O . SER A 1 105 ? -11.433 -5.780 14.893 1.00 93.19 105 SER A O 1
ATOM 864 N N . LEU A 1 106 ? -11.185 -6.092 12.687 1.00 93.12 106 LEU A N 1
ATOM 865 C CA . LEU A 1 106 ? -12.584 -5.799 12.360 1.00 93.12 106 LEU A CA 1
ATOM 866 C C . LEU A 1 106 ? -13.493 -7.019 12.596 1.00 93.12 106 LEU A C 1
ATOM 868 O O . LEU A 1 106 ? -13.062 -8.155 12.389 1.00 93.12 106 LEU A O 1
ATOM 872 N N . PRO A 1 107 ? -14.769 -6.807 12.970 1.00 93.62 107 PRO A N 1
ATOM 873 C CA . PRO A 1 107 ? -15.731 -7.899 13.079 1.00 93.62 107 PRO A CA 1
ATOM 874 C C . PRO A 1 107 ? -15.966 -8.544 11.708 1.00 93.62 107 PRO A C 1
ATOM 876 O O . PRO A 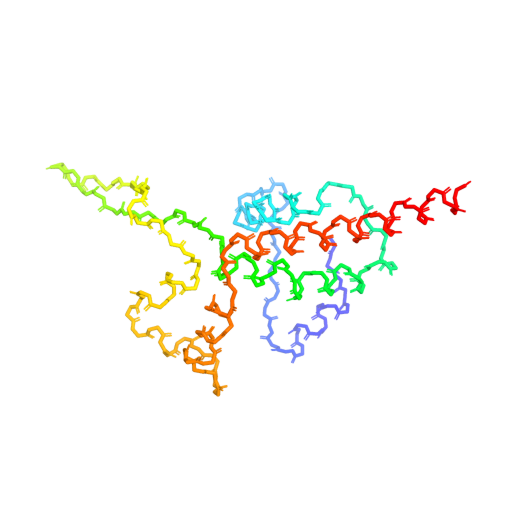1 107 ? -16.061 -7.845 10.698 1.00 93.62 107 PRO A O 1
ATOM 879 N N . ASN A 1 108 ? -16.087 -9.874 11.680 1.00 91.81 108 ASN A N 1
ATOM 880 C CA . ASN A 1 108 ? -16.302 -10.669 10.463 1.00 91.81 108 ASN A CA 1
ATOM 881 C C . ASN A 1 108 ? -15.230 -10.457 9.375 1.00 91.81 108 ASN A C 1
ATOM 883 O O . ASN A 1 108 ? -15.515 -10.615 8.187 1.00 91.81 108 ASN A O 1
ATOM 887 N N . SER A 1 109 ? -14.001 -10.099 9.761 1.00 92.19 109 SER A N 1
ATOM 888 C CA . SER A 1 109 ? -12.910 -9.780 8.831 1.00 92.19 109 SER A CA 1
ATOM 889 C C . SER A 1 109 ? -12.601 -10.906 7.831 1.00 92.19 109 SER A C 1
ATOM 891 O O . SER A 1 109 ? -12.294 -10.624 6.675 1.00 92.19 109 SER A O 1
ATOM 893 N N . GLU A 1 110 ? -12.777 -12.167 8.235 1.00 90.25 110 GLU A N 1
ATOM 894 C CA . GLU A 1 110 ? -12.596 -13.360 7.391 1.00 90.25 110 GLU A CA 1
ATOM 895 C C . GLU A 1 110 ? -13.523 -13.378 6.170 1.00 90.25 110 GLU A C 1
ATOM 897 O O . GLU A 1 110 ? -13.114 -13.786 5.087 1.00 90.25 110 GLU A O 1
ATOM 902 N N . SER A 1 111 ? -14.751 -12.868 6.310 1.00 90.19 111 SER A N 1
ATOM 903 C CA . SER A 1 111 ? -15.739 -12.856 5.221 1.00 90.19 111 SER A CA 1
ATOM 904 C C . SER A 1 111 ? -15.383 -11.900 4.078 1.00 90.19 111 SER A C 1
ATOM 906 O O . SER A 1 111 ? -15.941 -12.002 2.987 1.00 90.19 111 SER A O 1
ATOM 908 N N . PHE A 1 112 ? -14.445 -10.979 4.314 1.00 89.19 112 PHE A N 1
ATOM 909 C CA . PHE A 1 112 ? -13.964 -10.029 3.312 1.00 89.19 112 PHE A CA 1
ATOM 910 C C . PHE A 1 112 ? -12.714 -10.520 2.570 1.00 89.19 112 PHE A C 1
ATOM 912 O O . PHE A 1 112 ? -12.214 -9.817 1.685 1.00 89.19 112 PHE A O 1
ATOM 919 N N . LEU A 1 113 ? -12.186 -11.700 2.915 1.00 91.50 113 LEU A N 1
ATOM 920 C CA . LEU A 1 113 ? -11.079 -12.305 2.185 1.00 91.50 113 LEU A CA 1
ATOM 921 C C . LEU A 1 113 ? -11.558 -12.877 0.847 1.00 91.50 113 LEU A C 1
ATOM 923 O O . LEU A 1 113 ? -12.719 -13.240 0.660 1.00 91.50 113 LEU A O 1
ATOM 927 N N . LYS A 1 114 ? -10.639 -12.942 -0.119 1.00 90.50 114 LYS A N 1
ATOM 928 C CA . LYS A 1 114 ? -10.925 -13.604 -1.393 1.00 90.50 114 LYS A CA 1
ATOM 929 C C . LYS A 1 114 ? -11.155 -15.103 -1.150 1.00 90.50 114 LYS A C 1
ATOM 931 O O . LYS A 1 114 ? -10.484 -15.668 -0.288 1.00 90.50 114 LYS A O 1
ATOM 936 N N . PRO A 1 115 ? -12.027 -15.763 -1.933 1.00 90.69 115 PRO A N 1
ATOM 937 C CA . PRO A 1 115 ? -12.186 -17.211 -1.853 1.00 90.69 115 PRO A CA 1
ATOM 938 C C . PRO A 1 115 ? -10.835 -17.926 -1.986 1.00 90.69 115 PRO A C 1
ATOM 940 O O . PRO A 1 115 ? -10.063 -17.615 -2.894 1.00 90.69 115 PRO A O 1
ATOM 943 N N . GLY A 1 116 ? -10.561 -18.865 -1.078 1.00 88.31 116 GLY A N 1
ATOM 944 C CA . GLY A 1 116 ? -9.305 -19.621 -1.045 1.00 88.31 116 GLY A CA 1
ATOM 945 C C . GLY A 1 116 ? -8.125 -18.907 -0.383 1.00 88.31 116 GLY A C 1
ATOM 946 O O . GLY A 1 116 ? -7.024 -19.434 -0.453 1.00 88.31 116 GLY A O 1
ATOM 947 N N . LEU A 1 117 ? -8.333 -17.740 0.240 1.00 91.81 117 LEU A N 1
ATOM 948 C CA . LEU A 1 117 ? -7.314 -17.046 1.026 1.00 91.81 117 LEU A CA 1
ATOM 949 C C . LEU A 1 117 ? -7.705 -17.029 2.506 1.00 91.81 117 LEU A C 1
ATOM 951 O O . LEU A 1 117 ? -8.790 -16.574 2.865 1.00 91.81 117 LEU A O 1
ATOM 955 N N . SER A 1 118 ? -6.798 -17.479 3.363 1.00 93.25 118 SER A N 1
ATOM 956 C CA . SER A 1 118 ? -6.956 -17.505 4.817 1.00 93.25 118 SER A CA 1
ATOM 957 C C . SER A 1 118 ? -6.051 -16.483 5.506 1.00 93.25 118 SER A C 1
ATOM 959 O O . SER A 1 118 ? -4.998 -16.103 4.989 1.00 93.25 118 SER A O 1
ATOM 961 N N . PHE A 1 119 ? -6.409 -16.066 6.724 1.00 94.75 119 PHE A N 1
ATOM 962 C CA . PHE A 1 119 ? -5.502 -15.247 7.533 1.00 94.75 119 PHE A CA 1
ATOM 963 C C . PHE A 1 119 ? -4.203 -15.971 7.886 1.00 94.75 119 PHE A C 1
ATOM 965 O O . PHE A 1 119 ? -3.194 -15.304 8.055 1.00 94.75 119 PHE A O 1
ATOM 972 N N . GLN A 1 120 ? -4.192 -17.305 7.941 1.00 93.75 120 GLN A N 1
ATOM 973 C CA . GLN A 1 120 ? -2.972 -18.074 8.203 1.00 93.75 120 GLN A CA 1
ATOM 974 C C . GLN A 1 120 ? -1.931 -17.887 7.089 1.00 93.75 120 GLN A C 1
ATOM 976 O O . GLN A 1 120 ? -0.751 -17.680 7.366 1.00 93.75 120 GLN A O 1
ATOM 981 N N . GLU A 1 121 ? -2.368 -17.891 5.828 1.00 92.12 121 GLU A N 1
ATOM 982 C CA . GLU A 1 121 ? -1.484 -17.647 4.682 1.00 92.12 121 GLU A CA 1
ATOM 983 C C . GLU A 1 121 ? -0.962 -16.208 4.666 1.00 92.12 121 GLU A C 1
ATOM 985 O O . GLU A 1 121 ? 0.210 -15.970 4.374 1.00 92.12 121 GLU A O 1
ATOM 990 N N . ILE A 1 122 ? -1.811 -15.236 5.011 1.00 93.38 122 ILE A N 1
ATOM 991 C CA . ILE A 1 122 ? -1.401 -13.828 5.067 1.00 93.38 122 ILE A CA 1
ATOM 992 C C . ILE A 1 122 ? -0.488 -13.571 6.278 1.00 93.38 122 ILE A C 1
ATOM 994 O O . ILE A 1 122 ? 0.482 -12.828 6.151 1.00 93.38 122 ILE A O 1
ATOM 998 N N . ASP A 1 123 ? -0.739 -14.214 7.421 1.00 95.38 123 ASP A N 1
ATOM 999 C CA . ASP A 1 123 ? 0.104 -14.156 8.622 1.00 95.38 123 ASP A CA 1
ATOM 1000 C C . ASP A 1 123 ? 1.525 -14.643 8.317 1.00 95.38 123 ASP A C 1
ATOM 1002 O O . ASP A 1 123 ? 2.491 -14.005 8.735 1.00 95.38 123 ASP A O 1
ATOM 1006 N N . ALA A 1 124 ? 1.673 -15.717 7.534 1.00 94.12 124 ALA A N 1
ATOM 1007 C CA . ALA A 1 124 ? 2.985 -16.211 7.113 1.00 94.12 124 ALA A CA 1
ATOM 1008 C C . ALA A 1 124 ? 3.780 -15.160 6.315 1.00 94.12 124 ALA A C 1
ATOM 1010 O O . ALA A 1 124 ? 4.999 -15.064 6.452 1.00 94.12 124 ALA A O 1
ATOM 1011 N N . ILE A 1 125 ? 3.093 -14.335 5.518 1.00 90.62 125 ILE A N 1
ATOM 1012 C CA . ILE A 1 125 ? 3.707 -13.220 4.786 1.00 90.62 125 ILE A CA 1
ATOM 1013 C C . ILE A 1 125 ? 4.028 -12.068 5.744 1.00 90.62 125 ILE A C 1
ATOM 1015 O O . ILE A 1 125 ? 5.153 -11.570 5.751 1.00 90.62 125 ILE A O 1
ATOM 1019 N N . ALA A 1 126 ? 3.051 -11.644 6.549 1.00 93.88 126 ALA A N 1
ATOM 1020 C CA . ALA A 1 126 ? 3.161 -10.471 7.411 1.00 93.88 126 ALA A CA 1
ATOM 1021 C C . ALA A 1 126 ? 4.205 -10.645 8.523 1.00 93.88 126 ALA A C 1
ATOM 1023 O O . ALA A 1 126 ? 4.921 -9.701 8.841 1.00 93.88 126 ALA A O 1
ATOM 1024 N N . TYR A 1 127 ? 4.327 -11.848 9.087 1.00 95.00 127 TYR A N 1
ATOM 1025 C CA . TYR A 1 127 ? 5.261 -12.150 10.175 1.00 95.00 127 TYR A CA 1
ATOM 1026 C C . TYR A 1 127 ? 6.561 -12.813 9.706 1.00 95.00 127 TYR A C 1
ATOM 1028 O O . TYR A 1 127 ? 7.443 -13.075 10.522 1.00 95.00 127 TYR A O 1
ATOM 1036 N N . GLY A 1 128 ? 6.717 -13.062 8.401 1.00 94.88 128 GLY A N 1
ATOM 1037 C CA . GLY A 1 128 ? 7.919 -13.690 7.847 1.00 94.88 128 GLY A CA 1
ATOM 1038 C C . GLY A 1 128 ? 9.180 -12.824 7.961 1.00 94.88 128 GLY A C 1
ATOM 1039 O O . GLY A 1 128 ? 10.291 -13.351 8.004 1.00 94.88 128 GLY A O 1
ATOM 1040 N N . ILE A 1 129 ? 9.028 -11.497 8.031 1.00 95.88 129 ILE A N 1
ATOM 1041 C CA . ILE A 1 129 ? 10.125 -10.544 8.235 1.00 95.88 129 ILE A CA 1
ATOM 1042 C C . ILE A 1 129 ? 9.722 -9.449 9.222 1.00 95.88 129 ILE A C 1
ATOM 1044 O O . ILE A 1 129 ? 8.553 -9.109 9.360 1.00 95.88 129 ILE A O 1
ATOM 1048 N N . THR A 1 130 ? 10.708 -8.848 9.885 1.00 96.25 130 THR A N 1
ATOM 1049 C CA . THR A 1 130 ? 10.466 -7.701 10.774 1.00 96.25 130 THR A CA 1
ATOM 1050 C C . THR A 1 130 ? 10.188 -6.420 9.987 1.00 96.25 130 THR A C 1
ATOM 1052 O O . THR A 1 130 ? 10.713 -6.220 8.886 1.00 96.25 130 THR A O 1
ATOM 1055 N N . ASP A 1 131 ? 9.474 -5.473 10.597 1.00 95.25 131 ASP A N 1
ATOM 1056 C CA . ASP A 1 131 ? 9.155 -4.180 9.971 1.00 95.25 131 ASP A CA 1
ATOM 1057 C C . ASP A 1 131 ? 10.402 -3.402 9.536 1.00 95.25 131 ASP A C 1
ATOM 1059 O O . ASP A 1 131 ? 10.443 -2.776 8.472 1.00 95.25 131 ASP A O 1
ATOM 1063 N N . SER A 1 132 ? 11.466 -3.478 10.341 1.00 95.81 132 SER A N 1
ATOM 1064 C CA . SER A 1 132 ? 12.750 -2.843 10.035 1.00 95.81 132 SER A CA 1
ATOM 1065 C C . SER A 1 132 ? 13.433 -3.484 8.826 1.00 95.81 132 SER A C 1
ATOM 1067 O O . SER A 1 132 ? 14.016 -2.778 7.997 1.00 95.81 132 SER A O 1
ATOM 1069 N N . GLN A 1 133 ? 13.360 -4.811 8.692 1.00 97.00 133 GLN A N 1
ATOM 1070 C CA . GLN A 1 133 ? 13.876 -5.514 7.517 1.00 97.00 133 GLN A CA 1
ATOM 1071 C C . GLN A 1 133 ? 13.064 -5.160 6.272 1.00 97.00 133 GLN A C 1
ATOM 1073 O O . GLN A 1 133 ? 13.665 -4.809 5.255 1.00 97.00 133 GLN A O 1
ATOM 1078 N N . ALA A 1 134 ? 11.733 -5.158 6.359 1.00 97.12 134 ALA A N 1
ATOM 1079 C CA . ALA A 1 134 ? 10.856 -4.774 5.257 1.00 97.12 134 ALA A CA 1
ATOM 1080 C C . ALA A 1 134 ? 11.151 -3.346 4.767 1.00 97.12 134 ALA A C 1
ATOM 1082 O O . ALA A 1 134 ? 11.313 -3.114 3.567 1.00 97.12 134 ALA A O 1
ATOM 1083 N N . ALA A 1 135 ? 11.324 -2.394 5.691 1.00 96.56 135 ALA A N 1
ATOM 1084 C CA . ALA A 1 135 ? 11.693 -1.020 5.359 1.00 96.56 135 ALA A CA 1
ATOM 1085 C C . ALA A 1 135 ? 13.048 -0.938 4.635 1.00 96.56 135 ALA A C 1
ATOM 1087 O O . ALA A 1 135 ? 13.179 -0.228 3.634 1.00 96.56 135 ALA A O 1
ATOM 1088 N N . ARG A 1 136 ? 14.065 -1.673 5.108 1.00 97.88 136 ARG A N 1
ATOM 1089 C CA . ARG A 1 136 ? 15.391 -1.725 4.466 1.00 97.88 136 ARG A CA 1
ATOM 1090 C C . ARG A 1 136 ? 15.319 -2.338 3.069 1.00 97.88 136 ARG A C 1
ATOM 1092 O O . ARG A 1 136 ? 15.887 -1.770 2.138 1.00 97.88 136 ARG A O 1
ATOM 1099 N N . GLN A 1 137 ? 14.613 -3.457 2.909 1.00 97.44 137 GLN A N 1
ATOM 1100 C CA . GLN A 1 137 ? 14.448 -4.131 1.619 1.00 97.44 137 GLN A CA 1
ATOM 1101 C C . GLN A 1 137 ? 13.716 -3.240 0.610 1.00 97.44 137 GLN A C 1
ATOM 1103 O O . GLN A 1 137 ? 14.206 -3.061 -0.505 1.00 97.44 137 GLN A O 1
ATOM 1108 N N . MET A 1 138 ? 12.610 -2.607 1.016 1.00 97.75 138 MET A N 1
ATOM 1109 C CA . MET A 1 138 ? 11.850 -1.684 0.169 1.00 97.75 138 MET A CA 1
ATOM 1110 C C . MET A 1 138 ? 12.705 -0.494 -0.274 1.00 97.75 138 MET A C 1
ATOM 1112 O O . MET A 1 138 ? 12.757 -0.186 -1.464 1.00 97.75 138 MET A O 1
ATOM 1116 N N . ASN A 1 139 ? 13.439 0.135 0.651 1.00 97.25 139 ASN A N 1
ATOM 1117 C CA . ASN A 1 139 ? 14.319 1.256 0.312 1.00 97.25 139 ASN A CA 1
ATOM 1118 C C . ASN A 1 139 ? 15.468 0.831 -0.614 1.00 97.25 139 ASN A C 1
ATOM 1120 O O . ASN A 1 139 ? 15.761 1.536 -1.575 1.00 97.25 139 ASN A O 1
ATOM 1124 N N . LYS A 1 140 ? 16.080 -0.338 -0.382 1.00 97.94 140 LYS A N 1
ATOM 1125 C CA . LYS A 1 140 ? 17.130 -0.882 -1.255 1.00 97.94 140 LYS A CA 1
ATOM 1126 C C . LYS A 1 140 ? 16.609 -1.128 -2.674 1.00 97.94 140 LYS A C 1
ATOM 1128 O O . LYS A 1 140 ? 17.255 -0.725 -3.639 1.00 97.94 140 LYS A O 1
ATOM 1133 N N . ALA A 1 141 ? 15.438 -1.753 -2.804 1.00 97.69 141 ALA A N 1
ATOM 1134 C CA . ALA A 1 141 ? 14.810 -2.007 -4.098 1.00 97.69 141 ALA A CA 1
ATOM 1135 C C . ALA A 1 141 ? 14.437 -0.703 -4.819 1.00 97.69 141 ALA A C 1
ATOM 1137 O O . ALA A 1 141 ? 14.702 -0.562 -6.012 1.00 97.69 141 ALA A O 1
ATOM 1138 N N . LYS A 1 142 ? 13.906 0.281 -4.081 1.00 96.88 142 LYS A N 1
ATOM 1139 C CA . LYS A 1 142 ? 13.609 1.620 -4.602 1.00 96.88 142 LYS A CA 1
ATOM 1140 C C . LYS A 1 142 ? 14.864 2.291 -5.163 1.00 96.88 142 LYS A C 1
ATOM 1142 O O . LYS A 1 142 ? 14.825 2.803 -6.280 1.00 96.88 142 LYS A O 1
ATOM 1147 N N . SER A 1 143 ? 15.972 2.277 -4.422 1.00 96.06 143 SER A N 1
ATOM 1148 C CA . SER A 1 143 ? 17.237 2.858 -4.888 1.00 96.06 143 SER A CA 1
ATOM 1149 C C . SER A 1 143 ? 17.737 2.173 -6.160 1.00 96.06 143 SER A C 1
ATOM 1151 O O . SER A 1 143 ? 18.073 2.861 -7.118 1.00 96.06 143 SER A O 1
ATOM 1153 N N . LYS A 1 144 ? 17.702 0.834 -6.2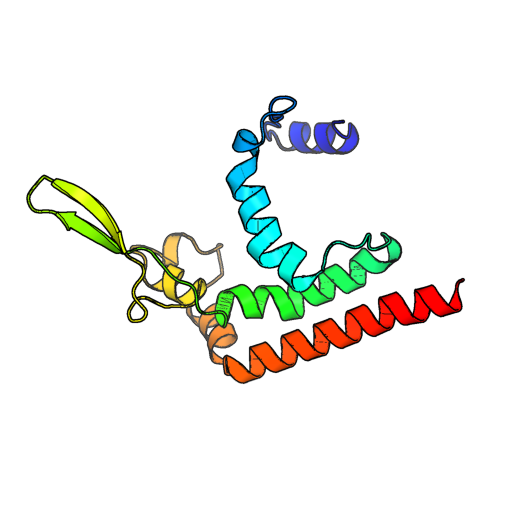16 1.00 96.50 144 LYS A N 1
ATOM 1154 C CA . LYS A 1 144 ? 18.105 0.062 -7.406 1.00 96.50 144 LYS A CA 1
ATOM 1155 C C . LYS A 1 144 ? 17.254 0.395 -8.638 1.00 96.50 144 LYS A C 1
ATOM 1157 O O . LYS A 1 144 ? 17.794 0.560 -9.733 1.00 96.50 144 LYS A O 1
ATOM 1162 N N . LEU A 1 145 ? 15.935 0.508 -8.462 1.00 96.12 145 LEU A N 1
ATOM 1163 C CA . LEU A 1 145 ? 15.008 0.886 -9.530 1.00 96.12 145 LEU A CA 1
ATOM 1164 C C . LEU A 1 145 ? 15.386 2.249 -10.117 1.00 96.12 145 LEU A C 1
ATOM 1166 O O . LEU A 1 145 ? 15.569 2.377 -11.325 1.00 96.12 145 LEU A O 1
ATOM 1170 N N . PHE A 1 146 ? 15.529 3.263 -9.263 1.00 94.69 146 PHE A N 1
ATOM 1171 C CA . PHE A 1 146 ? 15.810 4.617 -9.728 1.00 94.69 146 PHE A CA 1
ATOM 1172 C C . PHE A 1 146 ? 17.224 4.790 -10.263 1.00 94.69 146 PHE A C 1
ATOM 1174 O O . PHE A 1 146 ? 17.400 5.520 -11.232 1.00 94.69 146 PHE A O 1
ATOM 1181 N N . GLN A 1 147 ? 18.204 4.076 -9.714 1.00 94.06 147 GLN A N 1
ATOM 1182 C CA . GLN A 1 147 ? 19.535 3.999 -10.302 1.00 94.06 147 GLN A CA 1
ATOM 1183 C C . GLN A 1 147 ? 19.452 3.498 -11.750 1.00 94.06 147 GLN A C 1
ATOM 1185 O O . GLN A 1 147 ? 19.938 4.160 -12.658 1.00 94.06 147 GLN A O 1
ATOM 1190 N N . THR A 1 148 ? 18.724 2.404 -11.988 1.00 93.06 148 THR A N 1
ATOM 1191 C CA . THR A 1 148 ? 18.544 1.843 -13.337 1.00 93.06 148 THR A CA 1
ATOM 1192 C C . THR A 1 148 ? 17.839 2.824 -14.280 1.00 93.06 148 THR A C 1
ATOM 1194 O O . THR A 1 148 ? 18.267 3.003 -15.420 1.00 93.06 148 THR A O 1
ATOM 1197 N N . ILE A 1 149 ? 16.774 3.482 -13.808 1.00 91.38 149 ILE A N 1
ATOM 1198 C CA . ILE A 1 149 ? 16.010 4.445 -14.610 1.00 91.38 149 ILE A CA 1
ATOM 1199 C C . ILE A 1 149 ? 16.871 5.664 -14.965 1.00 91.38 149 ILE A C 1
ATOM 1201 O O . ILE A 1 149 ? 16.917 6.045 -16.132 1.00 91.38 149 ILE A O 1
ATOM 1205 N N . TYR A 1 150 ? 17.550 6.279 -13.993 1.00 86.50 150 TYR A N 1
ATOM 1206 C CA . TYR A 1 150 ? 18.270 7.538 -14.204 1.00 86.50 150 TYR A CA 1
ATOM 1207 C C . TYR A 1 150 ? 19.649 7.353 -14.850 1.00 86.50 150 TYR A C 1
ATOM 1209 O O . TYR A 1 150 ? 20.025 8.160 -15.697 1.00 86.50 150 TYR A O 1
ATOM 1217 N N . GLU A 1 151 ? 20.383 6.278 -14.551 1.00 77.94 151 GLU A N 1
ATOM 1218 C CA . GLU A 1 151 ? 21.667 6.004 -15.215 1.00 77.94 151 GLU A CA 1
ATOM 1219 C C . GLU A 1 151 ? 21.487 5.720 -16.708 1.00 77.94 151 GLU A C 1
ATOM 1221 O O . GLU A 1 151 ? 22.287 6.171 -17.526 1.00 77.94 151 GLU A O 1
ATOM 1226 N N . GLN A 1 152 ? 20.420 5.016 -17.095 1.00 63.03 152 GLN A N 1
ATOM 1227 C CA . GLN A 1 152 ? 20.135 4.771 -18.510 1.00 63.03 152 GLN A CA 1
ATOM 1228 C C . GLN A 1 152 ? 19.564 5.994 -19.231 1.00 63.03 152 GLN A C 1
ATOM 1230 O O . GLN A 1 152 ? 19.722 6.098 -20.443 1.00 63.03 152 GLN A O 1
ATOM 1235 N N . VAL A 1 153 ? 18.920 6.921 -18.516 1.00 60.41 153 VAL A N 1
ATOM 1236 C CA . VAL A 1 153 ? 18.530 8.220 -19.088 1.00 60.41 153 VAL A CA 1
ATOM 1237 C C . VAL A 1 153 ? 19.774 9.052 -19.408 1.00 60.41 153 VAL A C 1
ATOM 1239 O O . VAL A 1 153 ? 19.845 9.603 -20.498 1.00 60.41 153 VAL A O 1
ATOM 1242 N N . ASN A 1 154 ? 20.784 9.052 -18.533 1.00 59.75 154 ASN A N 1
ATOM 1243 C CA . ASN A 1 154 ? 22.034 9.791 -18.753 1.00 59.75 154 ASN A CA 1
ATOM 1244 C C . ASN A 1 154 ? 22.956 9.174 -19.820 1.00 59.75 154 ASN A C 1
ATOM 1246 O O . ASN A 1 154 ? 23.810 9.874 -20.342 1.00 59.75 154 ASN A O 1
ATOM 1250 N N . ARG A 1 155 ? 22.821 7.878 -20.134 1.00 54.22 155 ARG A N 1
ATOM 1251 C CA . ARG A 1 155 ? 23.565 7.227 -21.236 1.00 54.22 155 ARG A CA 1
ATOM 1252 C C . ARG A 1 155 ? 22.883 7.349 -22.601 1.00 54.22 155 ARG A C 1
ATOM 1254 O O . ARG A 1 155 ? 23.511 7.051 -23.609 1.00 54.22 155 ARG A O 1
ATOM 1261 N N . ALA A 1 156 ? 21.593 7.678 -22.620 1.00 51.22 156 ALA A N 1
ATOM 1262 C CA . ALA A 1 156 ? 20.792 7.815 -23.837 1.00 51.22 156 ALA A CA 1
ATOM 1263 C C . ALA A 1 156 ? 20.580 9.283 -24.257 1.00 51.22 156 ALA A C 1
ATOM 1265 O O . ALA A 1 156 ? 19.902 9.521 -25.257 1.00 51.22 156 ALA A O 1
ATOM 1266 N N . ALA A 1 157 ? 21.111 10.227 -23.475 1.00 49.34 157 ALA A N 1
ATOM 1267 C CA . ALA A 1 157 ? 21.213 11.654 -23.771 1.00 49.34 157 ALA A CA 1
ATOM 1268 C C . ALA A 1 157 ? 22.644 11.973 -24.218 1.00 49.34 157 ALA A C 1
ATOM 1270 O O . ALA A 1 157 ? 22.786 12.861 -25.084 1.00 49.34 157 ALA A O 1
#

Secondary structure (DSSP, 8-state):
---HHHHHHHHHTT-----PPTT-GGGGHHHHHHIIIIIIHHH-SS---GGGHHHHHHHIIIIIHHIIIII--B--PEEEE-TTS-EEEE--STT-B-HHHHHHTSTTGGGGSPTT--HHHHHHHHTSS-HHHHHHHHHHHHHHHHHHHHHHHHH--

Radius of gyration: 20.22 Å; chains: 1; bounding box: 46×42×54 Å

Organism: NCBI:txid2138164